Protein AF-A0A6N9BTH6-F1 (afdb_monomer_lite)

pLDDT: mean 91.32, std 11.87, range [55.25, 98.56]

Radius of gyration: 17.34 Å; chains: 1; bounding box: 33×32×50 Å

Secondary structure (DSSP, 8-state):
-THHHHHTT---EEEEE-SSEEEEEETTTEEEEEEES-EEEEEETTEEEEEEEHHHHHTTTT---TTEE-

Structure (mmCIF, N/CA/C/O backbone):
data_AF-A0A6N9BTH6-F1
#
_entry.id   AF-A0A6N9BTH6-F1
#
loop_
_atom_site.group_PDB
_atom_site.id
_atom_site.type_symbol
_atom_site.label_atom_id
_atom_site.label_alt_id
_atom_site.label_comp_id
_atom_site.label_asym_id
_atom_site.label_entity_id
_atom_site.label_seq_id
_atom_site.pdbx_PDB_ins_code
_atom_site.Cartn_x
_atom_site.Cartn_y
_atom_site.Cartn_z
_atom_site.occupancy
_atom_site.B_iso_or_equiv
_atom_site.auth_seq_id
_atom_site.auth_comp_id
_atom_site.auth_asym_id
_atom_site.auth_atom_id
_atom_site.pdbx_PDB_model_num
ATOM 1 N N . MET A 1 1 ? -1.729 23.987 29.069 1.00 55.25 1 MET A N 1
ATOM 2 C CA . MET A 1 1 ? -3.180 23.708 28.942 1.00 55.25 1 MET A CA 1
ATOM 3 C C . MET A 1 1 ? -3.668 23.435 27.513 1.00 55.25 1 MET A C 1
ATOM 5 O O . MET A 1 1 ? -4.590 22.649 27.387 1.00 55.25 1 M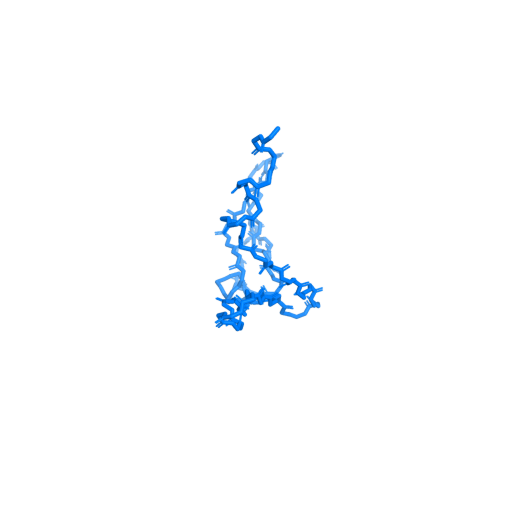ET A O 1
ATOM 9 N N . LEU A 1 2 ? -3.065 23.966 26.434 1.00 63.12 2 LEU A N 1
ATOM 10 C CA . LEU A 1 2 ? -3.554 23.730 25.053 1.00 63.12 2 LEU A CA 1
ATOM 11 C C . LEU A 1 2 ? -3.267 22.342 24.431 1.00 63.12 2 LEU A C 1
ATOM 13 O O . LEU A 1 2 ? -3.827 22.027 23.385 1.00 63.12 2 LEU A O 1
ATOM 17 N N . LYS A 1 3 ? -2.410 21.501 25.027 1.00 59.06 3 LYS A N 1
ATOM 18 C CA . LYS A 1 3 ? -2.059 20.188 24.442 1.00 59.06 3 LYS A CA 1
ATOM 19 C C . LYS A 1 3 ? -3.245 19.209 24.401 1.00 59.06 3 LYS A C 1
ATOM 21 O O . LYS A 1 3 ? -3.329 18.417 23.470 1.00 59.06 3 LYS A O 1
ATOM 26 N N . ASN A 1 4 ? -4.187 19.322 25.338 1.00 61.12 4 ASN A N 1
ATOM 27 C CA . ASN A 1 4 ? -5.295 18.371 25.483 1.00 61.12 4 ASN A CA 1
ATOM 28 C C . ASN A 1 4 ? -6.451 18.625 24.502 1.00 61.12 4 ASN A C 1
ATOM 30 O O . ASN A 1 4 ? -7.235 17.719 24.249 1.00 61.12 4 ASN A O 1
ATOM 34 N N . LEU A 1 5 ? -6.541 19.822 23.910 1.00 63.50 5 LEU A N 1
ATOM 35 C CA . LEU A 1 5 ? -7.587 20.130 22.929 1.00 63.50 5 LEU A CA 1
ATOM 36 C C . LEU A 1 5 ? -7.319 19.475 21.567 1.00 63.50 5 LEU A C 1
ATOM 38 O O . LEU A 1 5 ? -8.257 19.187 20.838 1.00 63.50 5 LEU A O 1
ATOM 42 N N . ARG A 1 6 ? -6.050 19.210 21.221 1.00 63.59 6 ARG A N 1
ATOM 43 C CA . ARG A 1 6 ? -5.688 18.568 19.943 1.00 63.59 6 ARG A CA 1
ATOM 44 C C . ARG A 1 6 ? -6.090 17.091 19.885 1.00 63.59 6 ARG A C 1
ATOM 46 O O . ARG A 1 6 ? -6.398 16.607 18.806 1.00 63.59 6 ARG A O 1
ATOM 53 N N . GLY A 1 7 ? -6.110 16.399 21.027 1.00 63.34 7 GLY A N 1
ATOM 54 C CA . GLY A 1 7 ? -6.496 14.985 21.105 1.00 63.34 7 GLY A CA 1
ATOM 55 C C . GLY A 1 7 ? -7.988 14.745 20.859 1.00 63.34 7 GLY A C 1
ATOM 56 O O . GLY A 1 7 ? -8.342 13.747 20.252 1.00 63.34 7 GLY A O 1
ATOM 57 N N . LEU A 1 8 ? -8.854 15.688 21.245 1.00 63.06 8 LEU A N 1
ATOM 58 C CA . LEU A 1 8 ? -10.307 15.612 21.012 1.00 63.06 8 LEU A CA 1
ATOM 59 C C . LEU A 1 8 ? -10.703 15.708 19.528 1.00 63.06 8 LEU A C 1
ATOM 61 O O . LEU A 1 8 ? -11.790 15.274 19.168 1.00 63.06 8 LEU A O 1
ATOM 65 N N . PHE A 1 9 ? -9.831 16.254 18.675 1.00 68.25 9 PHE A N 1
ATOM 66 C CA . PHE A 1 9 ? -10.037 16.349 17.222 1.00 68.25 9 PHE A CA 1
ATOM 67 C C . PHE A 1 9 ? -9.117 15.401 16.428 1.00 68.25 9 PHE A C 1
ATOM 69 O O . PHE A 1 9 ? -8.978 15.537 15.213 1.00 68.25 9 PHE A O 1
ATOM 76 N N . SER A 1 10 ? -8.457 14.460 17.109 1.00 76.06 10 SER A N 1
ATOM 77 C CA . SER A 1 10 ? -7.634 13.416 16.494 1.00 76.06 10 SER A CA 1
ATOM 78 C C . SER A 1 10 ? -8.528 12.325 15.901 1.00 76.06 10 SER A C 1
ATOM 80 O O . SER A 1 10 ? -9.418 11.828 16.586 1.00 76.06 10 SER A O 1
ATOM 82 N N . ARG A 1 11 ? -8.290 11.920 14.644 1.00 82.06 11 ARG A N 1
ATOM 83 C CA . ARG A 1 11 ? -8.869 10.683 14.091 1.00 82.06 11 ARG A CA 1
ATOM 84 C C . ARG A 1 11 ? -7.953 9.528 14.469 1.00 82.06 11 ARG A C 1
ATOM 86 O O . ARG A 1 11 ? -6.852 9.416 13.933 1.00 82.06 11 ARG A O 1
ATOM 93 N N . ASP A 1 12 ? -8.410 8.687 15.387 1.00 90.50 12 ASP A N 1
ATOM 94 C CA . ASP A 1 12 ? -7.694 7.472 15.761 1.00 90.50 12 ASP A CA 1
ATOM 95 C C . ASP A 1 12 ? -7.727 6.477 14.596 1.00 90.50 12 ASP A C 1
ATOM 97 O O . ASP A 1 12 ? -8.798 6.059 14.149 1.00 90.50 12 ASP A O 1
ATOM 101 N N . LEU A 1 13 ? -6.539 6.113 14.112 1.00 94.75 13 LEU A N 1
ATOM 102 C CA . LEU A 1 13 ? -6.324 5.283 12.930 1.00 94.75 13 LEU A CA 1
ATOM 103 C C . LEU A 1 13 ? -5.565 4.011 13.308 1.00 94.75 13 LEU A C 1
ATOM 105 O O . LEU A 1 13 ? -4.587 4.057 14.051 1.00 94.75 13 LEU A O 1
ATOM 109 N N . SER A 1 14 ? -5.981 2.880 12.750 1.00 96.69 14 SER A N 1
ATOM 110 C CA . SER A 1 14 ? -5.207 1.635 12.728 1.00 96.69 14 SER A CA 1
ATOM 111 C C . SER A 1 14 ? -4.984 1.224 11.279 1.00 96.69 14 SER A C 1
ATOM 113 O O . SER A 1 14 ? -5.913 1.290 10.476 1.00 96.69 14 SER A O 1
ATOM 115 N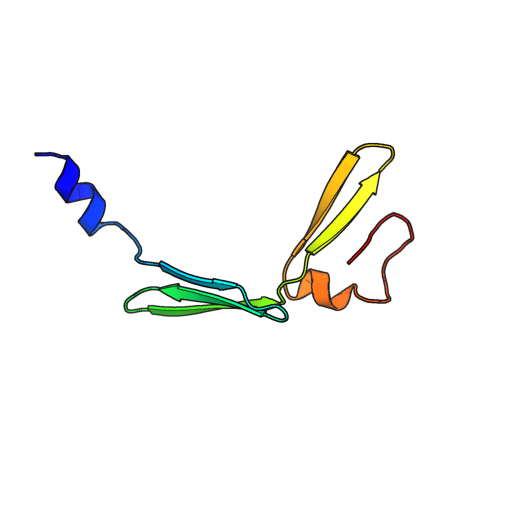 N . ILE A 1 15 ? -3.755 0.837 10.939 1.00 97.88 15 ILE A N 1
ATOM 116 C CA . ILE A 1 15 ? -3.376 0.472 9.571 1.00 97.88 15 ILE A CA 1
ATOM 117 C C . ILE A 1 15 ? -2.879 -0.969 9.575 1.00 97.88 15 ILE A C 1
ATOM 119 O O . ILE A 1 15 ? -1.935 -1.293 10.294 1.00 97.88 15 ILE A O 1
ATOM 123 N N . ASP A 1 16 ? -3.506 -1.808 8.758 1.00 98.31 16 ASP A N 1
ATOM 124 C CA . ASP A 1 16 ? -3.006 -3.137 8.420 1.00 98.31 16 ASP A CA 1
ATOM 125 C C . ASP A 1 16 ? -2.252 -3.047 7.089 1.00 98.31 16 ASP A C 1
ATOM 127 O O . ASP A 1 16 ? -2.829 -2.663 6.071 1.00 98.31 16 ASP A O 1
ATOM 131 N N . LEU A 1 17 ? -0.955 -3.356 7.108 1.00 97.88 17 LEU A N 1
ATOM 132 C CA . LEU A 1 17 ? -0.054 -3.289 5.954 1.00 97.88 17 LEU A CA 1
ATOM 133 C C . LEU A 1 17 ? 0.258 -4.701 5.449 1.00 97.88 17 LEU A C 1
ATOM 135 O O . LEU A 1 17 ? 1.392 -5.179 5.527 1.00 97.88 17 LEU A O 1
ATOM 139 N N . GLY A 1 18 ? -0.769 -5.380 4.941 1.00 97.88 18 GLY A N 1
ATOM 140 C CA . GLY A 1 18 ? -0.645 -6.718 4.377 1.00 97.88 18 GLY A CA 1
ATOM 141 C C . GLY A 1 18 ? 0.096 -6.739 3.037 1.00 97.88 18 GLY A C 1
ATOM 142 O O . GLY A 1 18 ? 0.173 -5.744 2.317 1.00 97.88 18 GLY A O 1
ATOM 143 N N . THR A 1 19 ? 0.611 -7.911 2.655 1.00 98.12 19 THR A N 1
ATOM 144 C CA . THR A 1 19 ? 1.330 -8.103 1.379 1.00 98.12 19 THR A CA 1
ATOM 145 C C . THR A 1 19 ? 0.433 -7.928 0.153 1.00 98.12 19 THR A C 1
ATOM 147 O O . THR A 1 19 ? 0.890 -7.458 -0.884 1.00 98.12 19 THR A O 1
ATOM 150 N N . ALA A 1 20 ? -0.842 -8.308 0.262 1.00 97.00 20 ALA A N 1
ATOM 151 C CA . ALA A 1 20 ? -1.815 -8.204 -0.821 1.00 97.00 20 ALA A CA 1
ATOM 152 C C . ALA A 1 20 ? -2.659 -6.929 -0.723 1.00 97.00 20 ALA A C 1
ATOM 154 O O . ALA A 1 20 ? -2.868 -6.265 -1.741 1.00 97.00 20 ALA A O 1
ATOM 155 N N . ASN A 1 21 ? -3.111 -6.585 0.487 1.00 98.31 21 ASN A N 1
ATOM 156 C CA . ASN A 1 21 ? -4.033 -5.485 0.746 1.00 98.31 21 ASN A CA 1
ATOM 157 C C . ASN A 1 21 ? -3.584 -4.649 1.949 1.00 98.31 21 ASN A C 1
ATOM 159 O O . ASN A 1 21 ? -3.042 -5.181 2.915 1.00 98.31 21 ASN A O 1
ATOM 163 N N . THR A 1 22 ? -3.868 -3.352 1.881 1.00 98.56 22 THR A N 1
ATOM 164 C CA . THR A 1 22 ? -3.733 -2.386 2.966 1.00 98.56 22 THR A CA 1
ATOM 165 C C . THR A 1 22 ? -5.122 -1.968 3.417 1.00 98.56 22 THR A C 1
ATOM 167 O O . THR A 1 22 ? -5.956 -1.586 2.590 1.00 98.56 22 THR A O 1
ATOM 170 N N . LEU A 1 23 ? -5.370 -2.026 4.724 1.00 98.50 23 LEU A N 1
ATOM 171 C CA . LEU A 1 23 ? -6.627 -1.590 5.318 1.00 98.50 23 LEU A CA 1
ATOM 172 C C . LEU A 1 23 ? -6.384 -0.440 6.289 1.00 98.50 23 LEU A C 1
ATOM 174 O O . LEU A 1 23 ? -5.400 -0.435 7.025 1.00 98.50 23 LEU A O 1
ATOM 178 N N . ILE A 1 24 ? -7.309 0.519 6.315 1.00 98.19 24 ILE A N 1
ATOM 179 C CA . ILE A 1 24 ? -7.345 1.567 7.337 1.00 98.19 24 ILE A CA 1
ATOM 180 C C . ILE A 1 24 ? -8.661 1.459 8.090 1.00 98.19 24 ILE A C 1
ATOM 182 O O . ILE A 1 24 ? -9.735 1.512 7.490 1.00 98.19 24 ILE A O 1
ATOM 186 N N . PHE A 1 25 ? -8.560 1.346 9.408 1.00 97.88 25 PHE A N 1
ATOM 187 C CA . PHE A 1 25 ? -9.673 1.418 10.339 1.00 97.88 25 PHE A CA 1
ATOM 188 C C . PHE A 1 25 ? -9.644 2.760 11.072 1.00 97.88 25 PHE A C 1
ATOM 190 O O . PHE A 1 25 ? -8.593 3.179 11.560 1.00 97.88 25 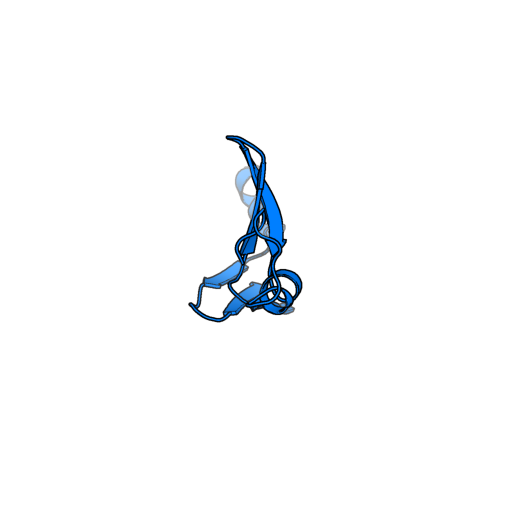PHE A O 1
ATOM 197 N N . VAL A 1 26 ? -10.797 3.415 11.172 1.00 96.38 26 VAL A N 1
ATOM 198 C CA . VAL A 1 26 ? -11.007 4.618 11.982 1.00 96.38 26 VAL A CA 1
ATOM 199 C C . VAL A 1 26 ? -11.923 4.254 13.144 1.00 96.38 26 VAL A C 1
ATOM 201 O O . VAL A 1 26 ? -12.974 3.639 12.939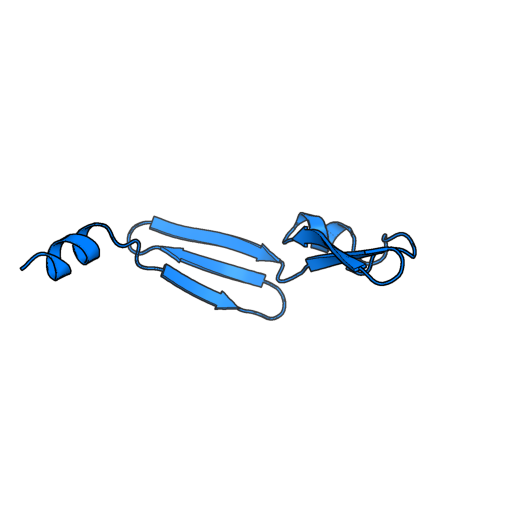 1.00 96.38 26 VAL A O 1
ATOM 204 N N . ARG A 1 27 ? -11.526 4.629 14.368 1.00 92.44 27 ARG A N 1
ATOM 205 C CA . ARG A 1 27 ? -12.366 4.442 15.563 1.00 92.44 27 ARG A CA 1
ATOM 206 C C . ARG A 1 27 ? -13.753 5.041 15.304 1.00 92.44 27 ARG A C 1
ATOM 208 O O . ARG A 1 27 ? -13.851 6.154 14.806 1.00 92.44 27 ARG A O 1
ATOM 215 N N . ASP A 1 28 ? -14.799 4.279 15.614 1.00 92.81 28 ASP A N 1
ATOM 216 C CA . ASP A 1 28 ? -16.216 4.643 15.443 1.00 92.81 28 ASP A CA 1
ATOM 217 C C . ASP A 1 28 ? -16.725 4.775 13.988 1.00 92.81 28 ASP A C 1
ATOM 219 O O . ASP A 1 28 ? -17.931 4.896 13.785 1.00 92.81 28 ASP A O 1
ATOM 223 N N . GLU A 1 29 ? -15.864 4.660 12.968 1.00 95.06 29 GLU A N 1
ATOM 224 C CA . GLU A 1 29 ? -16.269 4.620 11.546 1.00 95.06 29 GLU A CA 1
ATOM 225 C C . GLU A 1 29 ? -16.072 3.239 10.899 1.00 95.06 29 GLU A C 1
ATOM 227 O O . GLU A 1 29 ? -16.720 2.920 9.903 1.00 95.06 29 GLU A O 1
ATOM 232 N N . GLY A 1 30 ? -15.207 2.392 11.462 1.00 96.25 30 GLY A N 1
ATOM 233 C CA . GLY A 1 30 ? -14.919 1.073 10.904 1.00 96.25 30 GLY A CA 1
ATOM 234 C C . GLY A 1 30 ? -13.787 1.094 9.874 1.00 96.25 30 GLY A C 1
ATOM 235 O O . GLY A 1 30 ? -12.898 1.944 9.918 1.00 96.25 30 GLY A O 1
ATOM 236 N N . ILE A 1 31 ? -13.787 0.126 8.951 1.00 97.75 3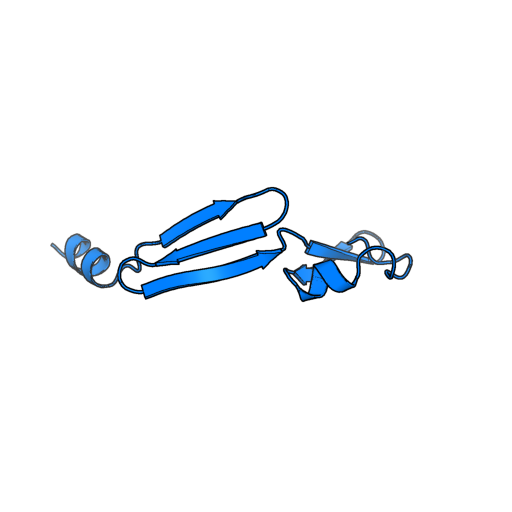1 ILE A N 1
ATOM 237 C CA . ILE A 1 31 ? -12.817 0.070 7.846 1.00 97.75 31 ILE A CA 1
ATOM 238 C C . ILE A 1 31 ? -13.203 1.128 6.809 1.00 97.75 31 ILE A C 1
ATOM 240 O O . ILE A 1 31 ? -14.218 0.994 6.130 1.00 97.75 31 ILE A O 1
ATOM 244 N N . VAL A 1 32 ? -12.372 2.157 6.672 1.00 97.50 32 VAL A N 1
ATOM 245 C CA . VAL A 1 32 ? -12.588 3.282 5.747 1.00 97.50 32 VAL A CA 1
ATOM 246 C C . VAL A 1 32 ? -11.781 3.155 4.453 1.00 97.50 32 VAL A C 1
ATOM 248 O O . VAL A 1 32 ? -12.053 3.860 3.485 1.00 97.50 32 VAL A O 1
ATOM 251 N N . LEU A 1 33 ? -10.788 2.260 4.418 1.00 98.19 33 LEU A N 1
ATOM 252 C CA . LEU A 1 33 ? -9.996 1.956 3.227 1.00 98.19 33 LEU A CA 1
ATOM 253 C C . LEU A 1 33 ? -9.672 0.463 3.183 1.00 98.19 33 LEU A C 1
ATOM 255 O O . LEU A 1 33 ? -9.288 -0.118 4.195 1.00 98.19 33 LEU A O 1
ATOM 259 N N . ASN A 1 34 ? -9.797 -0.131 1.999 1.00 98.06 34 ASN A N 1
ATOM 260 C CA . ASN A 1 34 ? -9.312 -1.469 1.669 1.00 98.06 34 ASN A CA 1
ATOM 261 C C . ASN A 1 34 ? -8.794 -1.433 0.226 1.00 98.06 34 ASN A C 1
ATOM 263 O O . ASN A 1 34 ? -9.575 -1.497 -0.722 1.00 98.06 34 ASN A O 1
ATOM 267 N N . GLU A 1 35 ? -7.485 -1.267 0.072 1.00 98.56 35 GLU A N 1
ATOM 268 C CA . GLU A 1 35 ? -6.815 -1.143 -1.223 1.00 98.56 35 GLU A CA 1
ATOM 269 C C . GLU A 1 35 ? -5.787 -2.252 -1.411 1.00 98.56 35 GLU A C 1
ATOM 271 O O . GLU A 1 35 ? -5.271 -2.805 -0.446 1.00 98.56 35 GLU A O 1
ATOM 276 N N . HIS A 1 36 ? -5.443 -2.565 -2.658 1.00 98.56 36 HIS A N 1
ATOM 277 C CA . HIS A 1 36 ? -4.322 -3.471 -2.913 1.00 98.56 36 HIS A CA 1
ATOM 278 C C . HIS A 1 36 ? -3.002 -2.816 -2.472 1.00 98.56 36 HIS A C 1
ATOM 280 O O . HIS A 1 36 ? -2.764 -1.647 -2.769 1.00 98.56 36 HIS A O 1
ATOM 286 N N . SER A 1 37 ? -2.108 -3.572 -1.838 1.00 98.44 37 SER A N 1
ATOM 287 C CA . SER A 1 37 ? -0.763 -3.128 -1.440 1.00 98.44 37 SER A CA 1
ATOM 288 C C . SER A 1 37 ? 0.183 -3.086 -2.645 1.00 98.44 37 SER A C 1
ATOM 290 O O . SER A 1 37 ? 1.188 -3.788 -2.701 1.00 98.44 37 SER A O 1
ATOM 292 N N . VAL A 1 38 ? -0.185 -2.302 -3.659 1.00 98.00 38 VAL A N 1
ATOM 293 C CA . VAL A 1 38 ? 0.493 -2.228 -4.957 1.00 98.00 38 VAL A CA 1
ATOM 294 C C . VAL A 1 38 ? 0.674 -0.767 -5.356 1.00 98.00 38 VAL A C 1
ATOM 296 O O . VAL A 1 38 ? -0.226 0.060 -5.186 1.00 98.00 38 VAL A O 1
ATOM 299 N N . VAL A 1 39 ? 1.838 -0.456 -5.924 1.00 98.12 39 VAL A N 1
ATOM 300 C CA . VAL A 1 39 ? 2.177 0.864 -6.460 1.00 98.12 39 VAL A CA 1
ATOM 301 C C . VAL A 1 39 ? 2.760 0.680 -7.852 1.00 98.12 39 VAL A C 1
ATOM 303 O O . VAL A 1 39 ? 3.697 -0.088 -8.032 1.00 98.12 39 VAL A O 1
ATOM 306 N N . ALA A 1 40 ? 2.235 1.423 -8.823 1.00 98.06 40 ALA A N 1
ATOM 307 C CA . ALA A 1 40 ? 2.821 1.509 -10.149 1.00 98.06 40 ALA A CA 1
ATOM 308 C C . ALA A 1 40 ? 3.787 2.696 -10.191 1.00 98.06 40 ALA A C 1
ATOM 310 O O . ALA A 1 40 ? 3.393 3.836 -9.924 1.00 98.06 40 ALA A O 1
ATOM 311 N N . ILE A 1 41 ? 5.042 2.442 -10.544 1.00 97.75 41 ILE A N 1
ATOM 312 C CA . ILE A 1 41 ? 6.120 3.427 -10.608 1.00 97.75 41 ILE A CA 1
ATOM 313 C C . ILE A 1 41 ? 6.480 3.664 -12.069 1.00 97.75 41 ILE A C 1
ATOM 315 O O . ILE A 1 41 ? 6.767 2.723 -12.806 1.00 97.75 41 ILE A O 1
ATOM 319 N N . ARG A 1 42 ? 6.486 4.931 -12.484 1.00 97.00 42 ARG A N 1
ATOM 320 C CA . ARG A 1 42 ? 7.017 5.364 -13.776 1.00 97.00 42 ARG A CA 1
ATOM 321 C C . ARG A 1 42 ? 8.470 5.786 -13.616 1.00 97.00 42 ARG A C 1
ATOM 323 O O . ARG A 1 42 ? 8.763 6.631 -12.774 1.00 97.00 42 ARG A O 1
ATOM 330 N N . THR A 1 43 ? 9.333 5.282 -14.487 1.00 95.75 43 THR A N 1
ATOM 331 C CA . THR A 1 43 ? 10.742 5.672 -14.563 1.00 95.75 43 THR A CA 1
ATOM 332 C C . THR A 1 43 ? 10.990 6.415 -15.867 1.00 95.75 43 THR A C 1
ATOM 334 O O . THR A 1 43 ? 10.784 5.865 -16.948 1.00 95.75 43 THR A O 1
ATOM 337 N N . ASN A 1 44 ? 11.437 7.665 -15.758 1.00 92.06 44 ASN A N 1
ATOM 338 C CA . ASN A 1 44 ? 11.867 8.488 -16.884 1.00 92.06 44 ASN A CA 1
ATOM 339 C C . ASN A 1 44 ? 13.313 8.916 -16.632 1.00 92.06 44 ASN A C 1
ATOM 341 O O . ASN A 1 44 ? 13.580 9.615 -15.651 1.00 92.06 44 ASN A O 1
ATOM 345 N N . GLU A 1 45 ? 14.229 8.515 -17.515 1.00 87.75 45 GLU A N 1
ATOM 346 C CA . GLU A 1 45 ? 15.671 8.741 -17.345 1.00 87.75 45 GLU A CA 1
ATOM 347 C C . GLU A 1 45 ? 16.137 8.259 -15.955 1.00 87.75 45 GLU A C 1
ATOM 349 O O . GLU A 1 45 ? 16.065 7.069 -15.664 1.00 87.75 45 GLU A O 1
ATOM 354 N N . ASN A 1 46 ? 16.530 9.187 -15.074 1.00 87.00 46 ASN A N 1
ATOM 355 C CA . ASN A 1 46 ? 16.994 8.921 -13.709 1.00 87.00 46 ASN A CA 1
ATOM 356 C C . ASN A 1 46 ? 15.987 9.363 -12.629 1.00 87.00 46 ASN A C 1
ATOM 358 O O . ASN A 1 46 ? 16.355 9.528 -11.466 1.00 87.00 46 ASN A O 1
ATOM 362 N N . ARG A 1 47 ? 14.723 9.615 -12.992 1.00 92.81 47 ARG A N 1
ATOM 363 C CA . ARG A 1 47 ? 13.667 10.037 -12.059 1.00 92.81 47 ARG A CA 1
ATOM 364 C C . ARG A 1 47 ? 12.546 9.008 -12.019 1.00 92.81 47 ARG A C 1
ATOM 366 O O . ARG A 1 47 ? 12.091 8.530 -13.054 1.00 92.81 47 ARG A O 1
ATOM 373 N N . SER A 1 48 ? 12.082 8.705 -10.810 1.00 95.12 48 SER A N 1
ATOM 374 C CA . SER A 1 48 ? 10.918 7.849 -10.574 1.00 95.12 48 SER A CA 1
ATOM 375 C C . SER A 1 48 ? 9.755 8.675 -10.035 1.00 95.12 48 SER A C 1
ATOM 377 O O . SER A 1 48 ? 9.956 9.559 -9.202 1.00 95.12 48 SER A O 1
ATOM 379 N N . SER A 1 49 ? 8.541 8.392 -10.499 1.00 96.81 49 SER A N 1
ATOM 380 C CA . SER A 1 49 ? 7.308 8.993 -9.988 1.00 96.81 49 SER A CA 1
ATOM 381 C C . SER A 1 49 ? 6.206 7.949 -9.824 1.00 96.81 49 SER A C 1
ATOM 383 O O . SER A 1 49 ? 6.208 6.904 -10.475 1.00 96.81 49 SER A O 1
ATOM 385 N N . ILE A 1 50 ? 5.252 8.221 -8.934 1.00 97.44 50 ILE A N 1
ATOM 386 C CA . ILE A 1 50 ? 4.084 7.357 -8.737 1.00 97.44 50 ILE A CA 1
ATOM 387 C C . ILE A 1 50 ? 3.131 7.561 -9.917 1.00 97.44 50 ILE A C 1
ATOM 389 O O . ILE A 1 50 ? 2.667 8.674 -10.160 1.00 97.44 50 ILE A O 1
ATOM 393 N N . ALA A 1 51 ? 2.837 6.485 -10.644 1.00 96.94 51 ALA A N 1
ATOM 394 C CA . ALA A 1 51 ? 1.844 6.477 -11.713 1.00 96.94 51 ALA A CA 1
ATOM 395 C C . ALA A 1 51 ? 0.441 6.146 -11.182 1.00 96.94 51 ALA A C 1
ATOM 397 O O . ALA A 1 51 ? -0.537 6.738 -11.632 1.00 96.94 51 ALA A O 1
ATOM 398 N N . ALA A 1 52 ? 0.345 5.205 -10.238 1.00 97.94 52 ALA A N 1
ATOM 399 C CA . ALA A 1 52 ? -0.897 4.817 -9.574 1.00 97.94 52 ALA A CA 1
ATOM 400 C C . ALA A 1 52 ? -0.609 4.080 -8.257 1.00 97.94 52 ALA A C 1
ATOM 402 O O . ALA A 1 52 ? 0.487 3.559 -8.055 1.00 97.94 52 ALA A O 1
ATOM 403 N N . VAL A 1 53 ? -1.618 3.982 -7.391 1.00 98.12 53 VAL A N 1
ATOM 404 C CA . VAL A 1 53 ? -1.600 3.195 -6.146 1.00 98.12 53 VAL A CA 1
ATOM 405 C C . VAL A 1 53 ? -2.873 2.355 -6.039 1.00 98.12 53 VAL A C 1
ATOM 407 O O . VAL A 1 53 ? -3.864 2.636 -6.722 1.00 98.12 53 VAL A O 1
ATOM 410 N N . GLY A 1 54 ? -2.856 1.325 -5.198 1.00 98.38 54 GLY A N 1
ATOM 411 C CA . GLY A 1 54 ? -4.061 0.577 -4.861 1.00 98.38 54 GLY A CA 1
ATOM 412 C C . GLY A 1 54 ? -4.611 -0.236 -6.028 1.00 98.38 54 GLY A C 1
ATOM 413 O O . GLY A 1 54 ? -3.883 -0.814 -6.841 1.00 98.38 54 GLY A O 1
ATOM 414 N N . HIS A 1 55 ? -5.932 -0.255 -6.139 1.00 98.25 55 HIS A N 1
ATOM 415 C CA . HIS A 1 55 ? -6.673 -0.964 -7.168 1.00 98.25 55 HIS A CA 1
ATOM 416 C C . HIS A 1 55 ? -6.255 -0.549 -8.588 1.00 98.25 55 HIS A C 1
ATOM 418 O O . HIS A 1 55 ? -6.132 -1.399 -9.472 1.00 98.25 55 HIS A O 1
ATOM 424 N N . TYR A 1 56 ? -5.979 0.739 -8.821 1.00 97.81 56 TYR A N 1
ATOM 425 C CA . TYR A 1 56 ? -5.519 1.217 -10.128 1.00 97.81 56 TYR A CA 1
ATOM 426 C C . TYR A 1 56 ? -4.152 0.639 -10.498 1.00 97.81 56 TYR A C 1
ATOM 428 O O . TYR A 1 56 ? -3.987 0.170 -11.622 1.00 97.81 56 TYR A O 1
ATOM 436 N N . ALA A 1 57 ? -3.213 0.603 -9.550 1.00 98.31 57 ALA A N 1
ATOM 437 C CA . ALA A 1 57 ? -1.907 -0.013 -9.761 1.00 98.31 57 ALA A CA 1
ATOM 438 C C . ALA A 1 57 ? -2.025 -1.527 -9.986 1.00 98.31 57 ALA A C 1
ATOM 440 O O . ALA A 1 57 ? -1.444 -2.058 -10.930 1.00 98.31 57 ALA A O 1
ATOM 441 N N . LYS A 1 58 ? -2.867 -2.219 -9.205 1.00 98.00 58 LYS A N 1
ATOM 442 C CA . LYS A 1 58 ? -3.118 -3.659 -9.369 1.00 98.00 58 LYS A CA 1
ATOM 443 C C . LYS A 1 58 ? -3.570 -4.025 -10.785 1.00 98.00 58 LYS A C 1
ATOM 445 O O . LYS A 1 58 ? -3.131 -5.041 -11.319 1.00 98.00 58 LYS A O 1
ATOM 450 N N . ARG A 1 59 ? -4.420 -3.206 -11.419 1.00 97.50 59 ARG A N 1
ATOM 451 C CA . ARG A 1 59 ? -4.890 -3.445 -12.800 1.00 97.50 59 ARG A CA 1
ATOM 452 C C . ARG A 1 59 ? -3.796 -3.310 -13.862 1.00 97.50 59 ARG A C 1
ATOM 454 O O . ARG A 1 59 ? -4.011 -3.751 -14.991 1.00 97.50 59 ARG A O 1
ATOM 461 N N . MET A 1 60 ? -2.663 -2.701 -13.521 1.00 97.69 60 MET A N 1
ATOM 462 C CA . MET A 1 60 ? -1.523 -2.540 -14.420 1.00 97.69 60 MET A CA 1
ATOM 463 C C . MET A 1 60 ? -0.594 -3.762 -14.416 1.00 97.69 60 MET A C 1
ATOM 465 O O . MET A 1 60 ? 0.209 -3.888 -15.338 1.00 97.69 60 MET A O 1
ATOM 469 N N . LEU A 1 61 ? -0.721 -4.683 -13.450 1.00 95.62 61 LEU A N 1
ATOM 470 C CA . LEU A 1 61 ? 0.094 -5.901 -13.389 1.00 95.62 61 LEU A CA 1
ATOM 471 C C . LEU A 1 61 ? 0.031 -6.693 -14.700 1.00 95.62 61 LEU A C 1
ATOM 473 O O . LEU A 1 61 ? -1.048 -7.019 -15.198 1.00 95.62 61 LEU A O 1
ATOM 477 N N . GLY A 1 62 ? 1.205 -6.999 -15.256 1.00 95.94 62 GLY A N 1
ATOM 478 C CA . GLY A 1 62 ? 1.342 -7.708 -16.532 1.00 95.94 62 GLY A CA 1
ATOM 479 C C . GLY A 1 62 ? 0.875 -6.914 -17.759 1.00 95.94 62 GLY A C 1
ATOM 480 O O . GLY A 1 62 ? 0.735 -7.489 -18.834 1.00 95.94 62 GLY A O 1
ATOM 481 N N . ARG A 1 63 ? 0.594 -5.613 -17.609 1.00 96.50 63 ARG A N 1
ATOM 482 C CA . ARG A 1 63 ? 0.056 -4.727 -18.658 1.00 96.50 63 ARG A CA 1
ATOM 483 C C . ARG A 1 63 ? 0.785 -3.379 -18.723 1.00 96.50 63 ARG A C 1
ATOM 485 O O . ARG A 1 63 ? 0.261 -2.431 -19.308 1.00 96.50 63 ARG A O 1
ATOM 492 N N . THR A 1 64 ? 1.958 -3.255 -18.102 1.00 96.06 64 THR A N 1
ATOM 493 C CA . THR A 1 64 ? 2.720 -2.005 -18.100 1.00 96.06 64 THR A CA 1
ATOM 494 C C . THR A 1 64 ? 3.556 -1.833 -19.375 1.00 96.06 64 THR A C 1
ATOM 496 O O 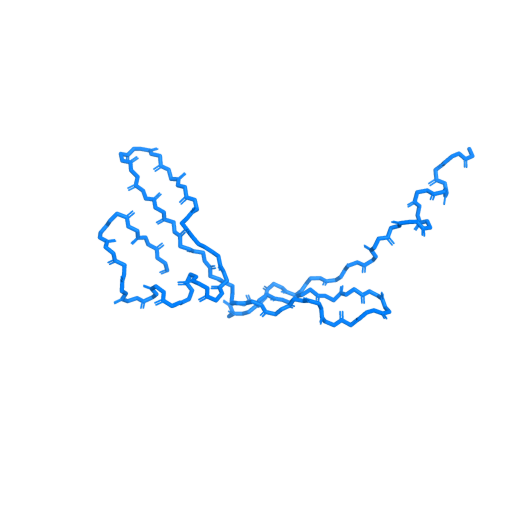. THR A 1 64 ? 4.122 -2.801 -19.884 1.00 96.06 64 THR A O 1
ATOM 499 N N . PRO A 1 65 ? 3.678 -0.602 -19.911 1.00 92.62 65 PRO A N 1
ATOM 500 C CA . PRO A 1 65 ? 4.727 -0.284 -20.877 1.00 92.62 65 PRO A CA 1
ATOM 501 C C . PRO A 1 65 ? 6.102 -0.314 -20.190 1.00 92.62 65 PRO A C 1
ATOM 503 O O . PRO A 1 65 ? 6.182 -0.146 -18.977 1.00 92.62 65 PRO A O 1
ATOM 506 N N . GLY A 1 66 ? 7.194 -0.430 -20.953 1.00 92.44 66 GLY A N 1
ATOM 507 C CA . GLY A 1 66 ? 8.551 -0.579 -20.394 1.00 92.44 66 GLY A CA 1
ATOM 508 C C . GLY A 1 66 ? 9.024 0.549 -19.463 1.00 92.44 66 GLY A C 1
ATOM 509 O O . GLY A 1 66 ? 9.902 0.331 -18.638 1.00 92.44 66 GLY A O 1
ATOM 510 N N . SER A 1 67 ? 8.422 1.741 -19.541 1.00 93.50 67 SER A N 1
ATOM 511 C CA . SER A 1 67 ? 8.704 2.855 -18.624 1.00 93.50 67 SER A CA 1
ATOM 512 C C . SER A 1 67 ? 7.957 2.761 -17.283 1.00 93.50 67 SER A C 1
ATOM 514 O O . SER A 1 67 ? 8.032 3.702 -16.495 1.00 93.50 67 SER A O 1
ATOM 516 N N . ILE A 1 68 ? 7.140 1.725 -17.050 1.00 95.44 68 ILE A N 1
ATOM 517 C CA . ILE A 1 68 ? 6.355 1.546 -15.822 1.00 95.44 68 ILE A CA 1
ATOM 518 C C . ILE A 1 68 ? 6.544 0.129 -15.270 1.00 95.44 68 ILE A C 1
ATOM 520 O O . ILE A 1 68 ? 6.410 -0.856 -15.994 1.00 95.44 68 ILE A O 1
ATOM 524 N N . SER A 1 69 ? 6.773 0.034 -13.964 1.00 94.06 69 SER A N 1
ATOM 525 C CA . SER A 1 69 ? 6.714 -1.213 -13.198 1.00 94.06 69 SER A CA 1
ATOM 526 C C . SER A 1 69 ? 5.538 -1.147 -12.225 1.00 94.06 69 SER A C 1
ATOM 528 O O . SER A 1 69 ? 5.308 -0.089 -11.640 1.00 94.06 69 SER A O 1
ATOM 530 N N . ALA A 1 70 ? 4.773 -2.226 -12.080 1.00 88.75 70 ALA A N 1
ATOM 531 C CA . ALA A 1 70 ? 3.621 -2.326 -11.182 1.00 88.75 70 ALA A CA 1
ATOM 532 C C . ALA A 1 70 ? 3.628 -3.676 -10.469 1.00 88.75 70 ALA A C 1
ATOM 534 O O . ALA A 1 70 ? 4.182 -4.631 -11.062 1.00 88.75 70 ALA A O 1
#

Sequence (70 aa):
MLKNLRGLFSRDLSIDLGTANTLIFVRDEGIVLNEHSVVAIRTNENRSSIAAVGHYAKRMLGRTPGSISA

Foldseek 3Di:
DPPVVVVVVDFDWDWDQDQFWIWIQTVPPGTPDIFGNFWKWFADDPDIDTPDGTPVRVVCVVPDDPRIDD